Protein AF-A0A352GJ69-F1 (afdb_monomer_lite)

Secondary structure (DSSP, 8-state):
--SS-GGGGGSPPPHHHHHHHHHHHHHHTT---------S-SSPPPHHHHHHHHHHHHTT--SPPPTT--HHHHHHHHHHHHHHH-----

Structure (mmCIF, N/CA/C/O backbone):
data_AF-A0A352GJ69-F1
#
_entry.id   AF-A0A352GJ69-F1
#
loop_
_atom_site.group_PDB
_atom_site.id
_atom_site.type_symbol
_atom_site.label_atom_id
_atom_site.label_alt_id
_atom_site.label_comp_id
_atom_site.label_asym_id
_atom_site.label_entity_id
_atom_site.label_seq_id
_atom_site.pdbx_PDB_ins_code
_atom_site.Cartn_x
_atom_site.Cartn_y
_atom_site.Cartn_z
_atom_site.occupancy
_atom_site.B_iso_or_equiv
_atom_site.auth_seq_id
_atom_site.auth_comp_id
_atom_site.auth_asym_id
_atom_site.auth_atom_id
_atom_site.pdbx_PDB_model_num
ATOM 1 N N . MET A 1 1 ? 4.808 36.834 9.259 1.00 64.12 1 MET A N 1
ATOM 2 C CA . MET A 1 1 ? 4.345 35.665 8.481 1.00 64.12 1 MET A CA 1
ATOM 3 C C . MET A 1 1 ? 4.103 34.529 9.451 1.00 64.12 1 MET A C 1
ATOM 5 O O . MET A 1 1 ? 4.915 34.365 10.354 1.00 64.12 1 MET A O 1
ATOM 9 N N . ALA A 1 2 ? 3.003 33.793 9.311 1.00 82.75 2 ALA A N 1
ATOM 10 C CA . ALA A 1 2 ? 2.814 32.563 10.074 1.00 82.75 2 ALA A CA 1
ATOM 11 C C . ALA A 1 2 ? 3.846 31.506 9.630 1.00 82.75 2 ALA A C 1
ATOM 13 O O . ALA A 1 2 ? 4.284 31.518 8.482 1.00 82.75 2 ALA A O 1
ATOM 14 N N . PHE A 1 3 ? 4.241 30.609 10.539 1.00 94.25 3 PHE A N 1
ATOM 15 C CA . PHE A 1 3 ? 5.128 29.479 10.219 1.00 94.25 3 PHE A CA 1
ATOM 16 C C . PHE A 1 3 ? 4.481 28.507 9.216 1.00 94.25 3 PHE A C 1
ATOM 18 O O . PHE A 1 3 ? 5.167 27.903 8.396 1.00 94.25 3 PHE A O 1
ATOM 25 N N . LEU A 1 4 ? 3.152 28.373 9.271 1.00 96.06 4 LEU A N 1
ATOM 26 C CA . LEU A 1 4 ? 2.379 27.509 8.384 1.00 96.06 4 LEU A CA 1
ATOM 27 C C . LEU A 1 4 ? 1.939 28.255 7.121 1.00 96.06 4 LEU A C 1
ATOM 29 O O . LEU A 1 4 ? 1.606 29.436 7.170 1.00 96.06 4 LEU A O 1
ATOM 33 N N . ALA A 1 5 ? 1.893 27.534 6.001 1.00 95.25 5 ALA A N 1
ATOM 34 C CA . ALA A 1 5 ? 1.375 28.050 4.739 1.00 95.25 5 ALA A CA 1
ATOM 35 C C . ALA A 1 5 ? -0.161 28.141 4.753 1.00 95.25 5 ALA A C 1
ATOM 37 O O . ALA A 1 5 ? -0.829 27.173 5.118 1.00 95.25 5 ALA A O 1
ATOM 38 N N . ASP A 1 6 ? -0.717 29.241 4.239 1.00 94.75 6 ASP A N 1
ATOM 39 C CA . ASP A 1 6 ? -2.166 29.514 4.256 1.00 94.75 6 ASP A CA 1
ATOM 40 C C . ASP A 1 6 ? -3.007 28.427 3.568 1.00 94.75 6 ASP A C 1
ATOM 42 O O . ASP A 1 6 ? -4.106 28.105 4.016 1.00 94.75 6 ASP A O 1
ATOM 46 N N . ARG A 1 7 ? -2.472 27.780 2.521 1.00 94.75 7 ARG A N 1
ATOM 47 C CA . ARG A 1 7 ? -3.164 26.689 1.807 1.00 94.75 7 ARG A CA 1
ATOM 48 C C . ARG A 1 7 ? -3.519 25.501 2.706 1.00 94.75 7 ARG A C 1
ATOM 50 O O . ARG A 1 7 ? -4.446 24.762 2.391 1.00 94.75 7 ARG A O 1
ATOM 57 N N . LEU A 1 8 ? -2.794 25.311 3.812 1.00 94.62 8 LEU A N 1
ATOM 58 C CA . LEU A 1 8 ? -3.068 24.230 4.755 1.00 94.62 8 LEU A CA 1
ATOM 59 C C . LEU A 1 8 ? -4.412 24.437 5.468 1.00 94.62 8 LEU A C 1
ATOM 61 O O . LEU A 1 8 ? -5.085 23.458 5.772 1.00 94.62 8 LEU A O 1
ATOM 65 N N . ALA A 1 9 ? -4.849 25.688 5.656 1.00 92.38 9 ALA A N 1
ATOM 66 C CA . ALA A 1 9 ? -6.123 26.006 6.301 1.00 92.38 9 ALA A CA 1
ATOM 67 C C . ALA A 1 9 ? -7.350 25.544 5.491 1.00 92.38 9 ALA A C 1
ATOM 69 O O . ALA A 1 9 ? -8.429 25.374 6.054 1.00 92.38 9 ALA A O 1
ATOM 70 N N . ALA A 1 10 ? -7.198 25.314 4.182 1.00 94.50 10 ALA A N 1
ATOM 71 C CA . ALA A 1 10 ? -8.270 24.798 3.331 1.00 94.50 10 ALA A CA 1
ATOM 72 C C . ALA A 1 10 ? -8.474 23.274 3.469 1.00 94.50 10 ALA A C 1
ATOM 74 O O . ALA A 1 10 ? -9.526 22.759 3.082 1.00 94.50 10 ALA A O 1
ATOM 75 N N . ILE A 1 11 ? -7.492 22.543 4.011 1.00 93.75 11 ILE A N 1
ATOM 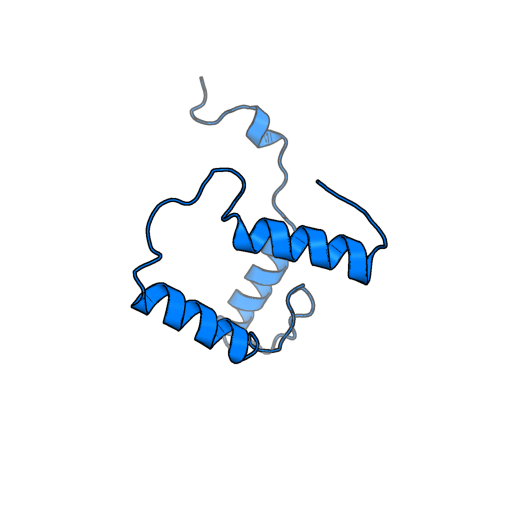76 C CA . ILE A 1 11 ? -7.550 21.084 4.154 1.00 93.75 11 ILE A CA 1
ATOM 77 C C . ILE A 1 11 ? -8.249 20.741 5.469 1.00 93.75 11 ILE A C 1
ATOM 79 O O . ILE A 1 11 ? -7.737 21.000 6.557 1.00 93.75 11 ILE A O 1
ATOM 83 N N . LYS A 1 12 ? -9.430 20.129 5.371 1.00 92.00 12 LYS A N 1
ATOM 84 C CA . LYS A 1 12 ? -10.173 19.669 6.548 1.00 92.00 12 LYS A CA 1
ATOM 85 C C . LYS A 1 12 ? -9.570 18.369 7.097 1.00 92.00 12 LYS A C 1
ATOM 87 O O . LYS A 1 12 ? -9.178 17.509 6.305 1.00 92.00 12 LYS A O 1
ATOM 92 N N . PRO A 1 13 ? -9.549 18.176 8.426 1.00 89.06 13 PRO A N 1
ATOM 93 C CA . PRO A 1 13 ? -9.209 16.888 9.023 1.00 89.06 13 PRO A CA 1
ATOM 94 C C . PRO A 1 13 ? -10.108 15.762 8.496 1.00 89.06 13 PRO A C 1
ATOM 96 O O . PRO A 1 13 ? -11.308 15.961 8.297 1.00 89.06 13 PRO A O 1
ATOM 99 N N . SER A 1 14 ? -9.532 14.575 8.289 1.00 89.94 14 SER A N 1
ATOM 100 C CA . SER A 1 14 ? -10.274 13.418 7.778 1.00 89.94 14 SER A CA 1
ATOM 101 C C . SER A 1 14 ? -11.242 12.872 8.837 1.00 89.94 14 SER A C 1
ATOM 103 O O . SER A 1 14 ? -10.790 12.442 9.905 1.00 89.94 14 SER A O 1
ATOM 105 N N . PRO A 1 15 ? -12.559 12.829 8.560 1.00 87.44 15 PRO A N 1
ATOM 106 C CA . PRO A 1 15 ? -13.529 12.261 9.491 1.00 87.44 15 PRO A CA 1
ATOM 107 C C . PRO A 1 15 ? -13.323 10.752 9.685 1.00 87.44 15 PRO A C 1
ATOM 109 O O . PRO A 1 15 ? -13.490 10.256 10.796 1.00 87.44 15 PRO A O 1
ATOM 112 N N . THR A 1 16 ? -12.896 10.028 8.644 1.00 88.06 16 THR A N 1
ATOM 113 C CA . THR A 1 16 ? -12.633 8.583 8.713 1.00 88.06 16 THR A CA 1
ATOM 114 C C . THR A 1 16 ? -11.497 8.270 9.684 1.00 88.06 16 THR A C 1
ATOM 116 O O . THR A 1 16 ? -11.639 7.395 10.532 1.00 88.06 16 THR A O 1
ATOM 119 N N . ILE A 1 17 ? -10.400 9.038 9.633 1.00 86.19 17 ILE A N 1
ATOM 120 C CA . ILE A 1 17 ? -9.272 8.864 10.564 1.00 86.19 17 ILE A CA 1
ATOM 121 C C . ILE A 1 17 ? -9.717 9.152 12.001 1.00 86.19 17 ILE A C 1
ATOM 123 O O . ILE A 1 17 ? -9.388 8.391 12.906 1.00 86.19 17 ILE A O 1
ATOM 127 N N . ALA A 1 18 ? -10.503 10.211 12.215 1.00 87.56 18 ALA A N 1
ATOM 128 C CA . ALA A 1 18 ? -10.980 10.575 13.548 1.00 87.56 18 ALA A CA 1
ATOM 129 C C . ALA A 1 18 ? -11.859 9.480 14.181 1.00 87.56 18 ALA A C 1
ATOM 131 O O . ALA A 1 18 ? -11.720 9.182 15.369 1.00 87.56 18 ALA A O 1
ATOM 132 N N . VAL A 1 19 ? -12.746 8.859 13.396 1.00 88.81 19 VAL A N 1
ATOM 133 C CA . VAL A 1 19 ? -13.603 7.759 13.867 1.00 88.81 19 VAL A CA 1
ATOM 134 C C . VAL A 1 19 ? -12.780 6.506 14.158 1.00 88.81 19 VAL A C 1
ATOM 136 O O . VAL A 1 19 ? -12.932 5.929 15.236 1.00 88.81 19 VAL A O 1
ATOM 139 N N . THR A 1 20 ? -11.883 6.112 13.249 1.00 88.69 20 THR A N 1
ATOM 140 C CA . THR A 1 20 ? -11.011 4.944 13.443 1.00 88.69 20 THR A CA 1
ATOM 141 C C . THR A 1 20 ? -10.117 5.112 14.670 1.00 88.69 20 THR A C 1
ATOM 143 O O . THR A 1 20 ? -10.032 4.199 15.489 1.00 88.69 20 THR A O 1
ATOM 146 N N . GLN A 1 21 ? -9.529 6.297 14.870 1.00 89.31 21 GLN A N 1
ATOM 147 C CA . GLN A 1 21 ? -8.711 6.580 16.050 1.00 89.31 21 GLN A CA 1
ATOM 148 C C . GLN A 1 21 ? -9.528 6.468 17.340 1.00 89.31 21 GLN A C 1
ATOM 150 O O . GLN A 1 21 ? -9.129 5.763 18.262 1.00 89.31 21 GLN A O 1
ATOM 155 N N . LYS A 1 22 ? -10.714 7.086 17.392 1.00 90.12 22 LYS A N 1
ATOM 156 C CA . LYS A 1 22 ? -11.582 7.017 18.574 1.00 90.12 22 LYS A CA 1
ATOM 157 C C . LYS A 1 22 ? -12.007 5.583 18.897 1.00 90.12 22 LYS A C 1
ATOM 159 O O . LYS A 1 22 ? -12.079 5.221 20.070 1.00 90.12 22 LYS A O 1
ATOM 164 N N . ALA A 1 23 ? -12.300 4.768 17.882 1.00 89.81 23 ALA A N 1
ATOM 165 C CA . ALA A 1 23 ? -12.626 3.358 18.078 1.00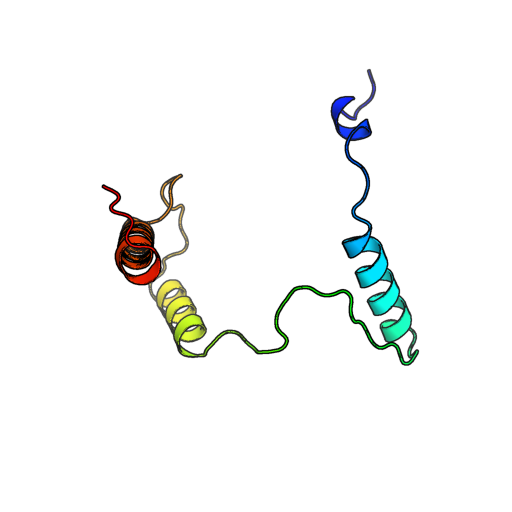 89.81 23 ALA A CA 1
ATOM 166 C C . ALA A 1 23 ? -11.438 2.586 18.677 1.00 89.81 23 ALA A C 1
ATOM 168 O O . ALA A 1 23 ? -11.626 1.830 19.629 1.00 89.81 23 ALA A O 1
ATOM 169 N N . ASN A 1 24 ? -10.223 2.825 18.177 1.00 89.62 24 ASN A N 1
ATOM 170 C CA . ASN A 1 24 ? -9.000 2.216 18.700 1.00 89.62 24 ASN A CA 1
ATOM 171 C C . ASN A 1 24 ? -8.705 2.653 20.143 1.00 89.62 24 ASN A C 1
ATOM 173 O O . ASN A 1 24 ? -8.393 1.806 20.977 1.00 89.62 24 ASN A O 1
ATOM 177 N N . ASP A 1 25 ? -8.887 3.935 20.470 1.00 93.38 25 ASP A N 1
ATOM 178 C CA . ASP A 1 25 ? -8.683 4.457 21.827 1.00 93.38 25 ASP A CA 1
ATOM 179 C C . ASP A 1 25 ? -9.660 3.827 22.831 1.00 93.38 25 ASP A C 1
ATOM 181 O O . ASP A 1 25 ? -9.277 3.452 23.938 1.00 93.38 25 ASP A O 1
ATOM 185 N N . LEU A 1 26 ? -10.933 3.678 22.448 1.00 93.44 26 LEU A N 1
ATOM 186 C CA . LEU A 1 26 ? -11.944 3.044 23.296 1.00 93.44 26 LEU A CA 1
ATOM 187 C C . LEU A 1 26 ? -11.653 1.548 23.496 1.00 93.44 26 LEU A C 1
ATOM 189 O O . LEU A 1 26 ? -11.787 1.063 24.620 1.00 93.44 26 LEU A O 1
ATOM 193 N N . LYS A 1 27 ? -11.199 0.839 22.451 1.00 91.81 27 LYS A N 1
ATOM 194 C CA . LYS A 1 27 ? -10.727 -0.553 22.568 1.00 91.81 27 LYS A CA 1
ATOM 195 C C . LYS A 1 27 ? -9.527 -0.668 23.507 1.00 91.81 27 LYS A C 1
ATOM 197 O O . LYS A 1 27 ? -9.515 -1.539 24.370 1.00 91.81 27 LYS A O 1
ATOM 202 N N . ALA A 1 28 ? -8.546 0.230 23.389 1.00 93.19 28 ALA A N 1
ATOM 203 C CA . ALA A 1 28 ? -7.364 0.257 24.255 1.00 93.19 28 ALA A CA 1
ATOM 204 C C . ALA A 1 28 ? -7.715 0.533 25.730 1.00 93.19 28 ALA A C 1
ATOM 206 O O . ALA A 1 28 ? -7.025 0.069 26.632 1.00 93.19 28 ALA A O 1
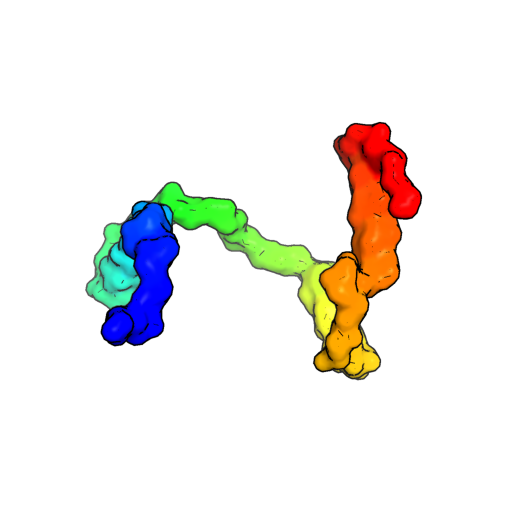ATOM 207 N N . GLN A 1 29 ? -8.822 1.236 25.982 1.00 96.31 29 GLN A N 1
ATOM 208 C CA . GLN A 1 29 ? -9.402 1.434 27.316 1.00 96.31 29 GLN A CA 1
ATOM 209 C C . GLN A 1 29 ? -10.220 0.226 27.817 1.00 96.31 29 GLN A C 1
ATOM 211 O O . GLN A 1 29 ? -10.876 0.324 28.853 1.00 96.31 29 GLN A O 1
ATOM 216 N N . GLY A 1 30 ? -10.223 -0.896 27.091 1.00 94.88 30 GLY A N 1
ATOM 217 C CA . GLY A 1 30 ? -10.936 -2.119 27.461 1.00 94.88 30 GLY A CA 1
ATOM 218 C C . GLY A 1 30 ? -12.435 -2.098 27.157 1.00 94.88 30 GLY A C 1
ATOM 219 O O . GLY A 1 30 ? -13.167 -2.939 27.674 1.00 94.88 30 GLY A O 1
ATOM 220 N N . LYS A 1 31 ? -12.920 -1.146 26.349 1.00 95.00 31 LYS A N 1
ATOM 221 C CA . LYS A 1 31 ? -14.327 -1.118 25.935 1.00 95.00 31 LYS A CA 1
ATOM 222 C C . LYS A 1 31 ? -14.549 -2.032 24.739 1.00 95.00 31 LYS A C 1
ATOM 224 O O . LYS A 1 31 ? -13.755 -2.039 23.800 1.00 95.00 31 LYS A O 1
ATOM 229 N N . ASP A 1 32 ? -15.674 -2.734 24.751 1.00 93.69 32 ASP A N 1
ATOM 230 C CA . ASP A 1 32 ? -16.112 -3.542 23.619 1.00 93.69 32 ASP A CA 1
ATOM 231 C C . ASP A 1 32 ? -16.674 -2.636 22.511 1.00 93.69 32 ASP A C 1
ATOM 233 O O . ASP A 1 32 ? -17.691 -1.962 22.688 1.00 93.69 32 ASP A O 1
ATOM 237 N N . VAL A 1 33 ? -15.953 -2.545 21.392 1.00 93.50 33 VAL A N 1
ATOM 238 C CA . VAL A 1 33 ? -16.269 -1.651 20.270 1.00 93.50 33 VAL A CA 1
ATOM 239 C C . VAL A 1 33 ? -16.125 -2.408 18.958 1.00 93.50 33 VAL A C 1
ATOM 241 O O . VAL A 1 33 ? -15.041 -2.880 18.612 1.00 93.50 33 VAL A O 1
ATOM 244 N N . ILE A 1 34 ? -17.191 -2.430 18.161 1.00 89.25 34 ILE A N 1
ATOM 245 C CA . ILE A 1 34 ? -17.171 -2.972 16.800 1.00 89.25 34 ILE A CA 1
ATOM 246 C C . ILE A 1 34 ? -16.821 -1.836 15.832 1.00 89.25 34 ILE A C 1
ATOM 248 O O . ILE A 1 34 ? -17.593 -0.900 15.632 1.00 89.25 34 ILE A O 1
ATOM 252 N N . GLY A 1 35 ? -15.620 -1.895 15.256 1.00 83.38 35 GLY A N 1
ATOM 253 C CA . GLY A 1 35 ? -15.124 -0.890 14.316 1.00 83.38 35 GLY A CA 1
ATOM 254 C C . GLY A 1 35 ? -15.501 -1.237 12.880 1.00 83.38 35 GLY A C 1
ATOM 255 O O . GLY A 1 35 ? -14.840 -2.069 12.276 1.00 83.38 35 GLY A O 1
ATOM 256 N N . LEU A 1 36 ? -16.522 -0.577 12.330 1.00 86.56 36 LEU A N 1
ATOM 257 C CA . LEU A 1 36 ? -16.979 -0.751 10.937 1.00 86.56 36 LEU A CA 1
ATOM 258 C C . LEU A 1 36 ? -16.497 0.375 10.000 1.00 86.56 36 LEU A C 1
ATOM 260 O O . LEU A 1 36 ? -17.088 0.615 8.953 1.00 86.56 36 LEU A O 1
ATOM 264 N N . GLY A 1 37 ? -15.476 1.127 10.422 1.00 81.56 37 GLY A N 1
ATOM 265 C CA . GLY A 1 37 ? -14.971 2.307 9.707 1.00 81.56 37 GLY A CA 1
ATOM 266 C C . GLY A 1 37 ? -13.661 2.092 8.946 1.00 81.56 37 GLY A C 1
ATOM 267 O O . GLY A 1 37 ? -13.240 2.987 8.216 1.00 81.56 37 GLY A O 1
ATOM 268 N N . ALA A 1 38 ? -13.001 0.944 9.125 1.00 80.12 38 ALA A N 1
ATOM 269 C CA . ALA A 1 38 ? -11.785 0.612 8.390 1.00 80.12 38 ALA A CA 1
ATOM 270 C C . ALA A 1 38 ? -12.135 0.179 6.958 1.00 80.12 38 ALA A C 1
ATOM 272 O O . ALA A 1 38 ? -13.102 -0.548 6.747 1.00 80.12 38 ALA A O 1
ATOM 273 N N . GLY A 1 39 ? -11.359 0.653 5.981 1.00 86.00 39 GLY A N 1
ATOM 274 C CA . GLY A 1 39 ? -11.527 0.313 4.563 1.00 86.00 39 GLY A CA 1
ATOM 275 C C . GLY A 1 39 ? -10.514 -0.710 4.044 1.00 86.00 39 GLY A C 1
ATOM 276 O O . GLY A 1 39 ? -10.464 -0.940 2.839 1.00 86.00 39 GLY A O 1
ATOM 277 N N . GLU A 1 40 ? -9.683 -1.273 4.923 1.00 87.75 40 GLU A N 1
ATOM 278 C CA . GLU A 1 40 ? -8.723 -2.323 4.579 1.00 87.75 40 GLU A CA 1
ATOM 279 C C . GLU A 1 40 ? -9.326 -3.717 4.832 1.00 87.75 40 GLU A C 1
ATOM 281 O O . GLU A 1 40 ? -10.125 -3.865 5.761 1.00 87.75 40 GLU A O 1
ATOM 286 N N . PRO A 1 41 ? -8.991 -4.728 4.010 1.00 91.50 41 PRO A N 1
ATOM 287 C CA . PRO A 1 41 ? -9.391 -6.110 4.263 1.00 91.50 41 PRO A CA 1
ATOM 288 C C . PRO A 1 41 ? -8.848 -6.636 5.598 1.00 91.50 41 PRO A C 1
ATOM 290 O O . PRO A 1 41 ? -7.793 -6.213 6.059 1.00 91.50 41 PRO A O 1
ATOM 293 N N . ASP A 1 42 ? -9.545 -7.607 6.180 1.00 90.75 42 ASP A N 1
ATOM 294 C CA . ASP A 1 42 ? -9.187 -8.290 7.429 1.00 90.75 42 ASP A CA 1
ATOM 295 C C . ASP A 1 42 ? -8.162 -9.423 7.252 1.00 90.75 42 ASP A C 1
ATOM 297 O O . ASP A 1 42 ? -7.592 -9.901 8.232 1.00 90.75 42 ASP A O 1
ATOM 301 N N . PHE A 1 43 ? -7.921 -9.862 6.016 1.00 95.25 43 PHE A N 1
ATOM 302 C CA . PHE A 1 43 ? -6.956 -10.915 5.709 1.00 95.25 43 PHE A CA 1
ATOM 303 C C . PHE A 1 43 ? -5.520 -10.392 5.634 1.00 95.25 43 PHE A C 1
ATOM 305 O O . PHE A 1 43 ? -5.257 -9.309 5.108 1.00 95.25 43 PHE A O 1
ATOM 312 N N . ASP A 1 44 ? -4.577 -11.235 6.054 1.00 96.69 44 ASP A N 1
ATOM 313 C CA . ASP A 1 44 ? -3.153 -10.979 5.872 1.00 96.69 44 ASP A CA 1
ATOM 314 C C . ASP A 1 44 ? -2.754 -10.920 4.388 1.00 96.69 44 ASP A C 1
ATOM 316 O O . ASP A 1 44 ? -3.394 -11.490 3.496 1.00 96.69 44 ASP A O 1
ATOM 320 N N . THR A 1 45 ? -1.621 -10.267 4.121 1.00 97.94 45 THR A N 1
ATOM 321 C CA . THR A 1 45 ? -1.012 -10.276 2.785 1.00 97.94 45 THR A CA 1
ATOM 322 C C . THR A 1 45 ? -0.681 -11.719 2.360 1.00 97.94 45 THR A C 1
ATOM 324 O O . THR A 1 45 ? -0.032 -12.437 3.122 1.00 97.94 45 THR A O 1
ATOM 327 N N . PRO A 1 46 ? -1.049 -12.162 1.139 1.00 98.31 46 PRO A N 1
ATOM 328 C CA . PRO A 1 46 ? -0.759 -13.515 0.665 1.00 98.31 46 PRO A CA 1
ATOM 329 C C . PRO A 1 46 ? 0.720 -13.920 0.775 1.00 98.31 46 PRO A C 1
ATOM 331 O O . PRO A 1 46 ? 1.614 -13.163 0.393 1.00 98.31 46 PRO A O 1
ATOM 334 N N . GLN A 1 47 ? 0.979 -15.164 1.201 1.00 98.56 47 GLN A N 1
ATOM 335 C CA . GLN A 1 47 ? 2.332 -15.657 1.509 1.00 98.56 47 GLN A CA 1
ATOM 336 C C . GLN A 1 47 ? 3.346 -15.438 0.378 1.00 98.56 47 GLN A C 1
ATOM 338 O O . GLN A 1 47 ? 4.482 -15.050 0.629 1.00 98.56 47 GLN A O 1
ATOM 343 N N . HIS A 1 48 ? 2.952 -15.659 -0.878 1.00 98.62 48 HIS A N 1
ATOM 344 C CA . HIS A 1 48 ? 3.863 -15.515 -2.016 1.00 98.62 48 HIS A CA 1
ATOM 345 C C . HIS A 1 48 ? 4.387 -14.077 -2.191 1.00 98.62 48 HIS A C 1
ATOM 347 O O . HIS A 1 48 ? 5.509 -13.896 -2.658 1.00 98.62 48 HIS A O 1
ATOM 353 N N . ILE A 1 49 ? 3.609 -13.068 -1.780 1.00 98.56 49 ILE A N 1
ATOM 354 C CA . ILE A 1 49 ? 4.009 -11.655 -1.811 1.00 98.56 49 ILE A CA 1
ATOM 355 C C . ILE A 1 49 ? 5.027 -11.386 -0.700 1.00 98.56 49 ILE A C 1
ATOM 357 O O . ILE A 1 49 ? 6.068 -10.780 -0.950 1.00 98.56 49 ILE A O 1
ATOM 361 N N . ILE A 1 50 ? 4.767 -11.899 0.507 1.00 98.62 50 ILE A N 1
ATOM 362 C CA . ILE A 1 50 ? 5.686 -11.799 1.650 1.00 98.62 50 ILE A CA 1
ATOM 363 C C . ILE A 1 50 ? 7.038 -12.441 1.311 1.00 98.62 50 ILE A C 1
ATOM 365 O O . ILE A 1 50 ? 8.088 -11.845 1.546 1.00 98.62 50 ILE A O 1
ATOM 369 N N . GLU A 1 51 ? 7.032 -13.634 0.714 1.00 98.69 51 GLU A N 1
ATOM 370 C CA . GLU A 1 51 ? 8.265 -14.319 0.315 1.00 98.69 51 GLU A CA 1
ATOM 371 C C . GLU A 1 51 ? 9.013 -13.591 -0.810 1.00 98.69 51 GLU A C 1
ATOM 373 O O . GLU A 1 51 ? 10.242 -13.569 -0.807 1.00 98.69 51 GLU A O 1
ATOM 378 N N . ALA A 1 52 ? 8.311 -12.954 -1.754 1.00 98.50 52 ALA A N 1
ATOM 379 C CA . ALA A 1 52 ? 8.954 -12.128 -2.777 1.00 98.50 52 ALA A CA 1
ATOM 380 C C . ALA A 1 52 ? 9.659 -10.907 -2.159 1.00 98.50 52 ALA A C 1
ATOM 382 O O . ALA A 1 52 ? 10.791 -10.600 -2.531 1.00 98.50 52 ALA A O 1
ATOM 383 N N . ALA A 1 53 ? 9.032 -10.262 -1.170 1.00 98.56 53 ALA A N 1
ATOM 384 C CA . ALA A 1 53 ? 9.630 -9.146 -0.442 1.00 98.56 53 ALA A CA 1
ATOM 385 C C . ALA A 1 53 ? 10.879 -9.575 0.348 1.00 98.56 53 ALA A C 1
ATOM 387 O O . ALA A 1 53 ? 11.906 -8.902 0.277 1.00 98.56 53 ALA A O 1
ATOM 388 N N . LYS A 1 54 ? 10.834 -10.722 1.041 1.00 98.62 54 LYS A N 1
ATOM 389 C CA . LYS A 1 54 ? 12.008 -11.288 1.733 1.00 98.62 54 LYS A CA 1
ATOM 390 C C . LYS A 1 54 ? 13.154 -11.571 0.766 1.00 98.62 54 LYS A C 1
ATOM 392 O O . LYS A 1 54 ? 14.269 -11.126 1.001 1.00 98.62 54 LYS A O 1
ATOM 397 N N . LYS A 1 55 ? 12.868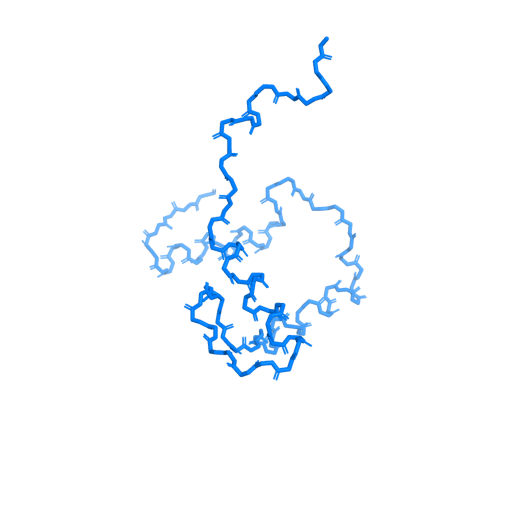 -12.215 -0.369 1.00 98.69 55 LYS A N 1
ATOM 398 C CA . LYS A 1 55 ? 13.876 -12.476 -1.408 1.00 98.69 55 LYS A CA 1
ATOM 399 C C . LYS A 1 55 ? 14.509 -11.192 -1.940 1.00 98.69 55 LYS A C 1
ATOM 401 O O . LYS A 1 55 ? 15.714 -11.162 -2.156 1.00 98.69 55 LYS A O 1
ATOM 406 N N . ALA A 1 56 ? 13.719 -10.139 -2.146 1.00 98.31 56 ALA A N 1
ATOM 407 C CA . ALA A 1 56 ? 14.238 -8.844 -2.576 1.00 98.31 56 ALA A CA 1
ATOM 408 C C . ALA A 1 56 ? 15.175 -8.224 -1.521 1.00 98.31 56 ALA A C 1
ATOM 410 O O . ALA A 1 56 ? 16.227 -7.686 -1.874 1.00 98.31 56 ALA A O 1
ATOM 411 N N . LEU A 1 57 ? 14.830 -8.347 -0.232 1.00 98.38 57 LEU A N 1
ATOM 412 C CA . LEU A 1 57 ? 15.693 -7.928 0.878 1.00 98.38 57 LEU A CA 1
ATOM 413 C C . LEU A 1 57 ? 17.001 -8.728 0.913 1.00 98.38 57 LEU A C 1
ATOM 415 O O . LEU A 1 57 ? 18.071 -8.120 0.959 1.00 98.38 57 LEU A O 1
ATOM 419 N N . ASP A 1 58 ? 16.928 -10.056 0.817 1.00 98.38 58 ASP A N 1
ATOM 420 C CA . ASP A 1 58 ? 18.098 -10.945 0.805 1.00 98.38 58 ASP A CA 1
ATOM 421 C C . ASP A 1 58 ? 19.007 -10.686 -0.410 1.00 98.38 58 ASP A C 1
ATOM 423 O O . ASP A 1 58 ? 20.230 -10.776 -0.317 1.00 98.38 58 ASP A O 1
ATOM 427 N N . ALA A 1 59 ? 18.419 -10.300 -1.547 1.00 98.06 59 ALA A N 1
ATOM 428 C CA . ALA A 1 59 ? 19.131 -9.904 -2.762 1.00 98.06 59 ALA A CA 1
ATOM 429 C C . ALA A 1 59 ? 19.684 -8.464 -2.718 1.00 98.06 59 ALA A C 1
ATOM 431 O O . ALA A 1 59 ? 20.291 -8.002 -3.684 1.00 98.06 59 ALA A O 1
ATOM 432 N N . GLY A 1 60 ? 19.478 -7.730 -1.620 1.00 98.00 60 GLY A N 1
ATOM 433 C CA . GLY A 1 60 ? 20.010 -6.382 -1.436 1.00 98.00 60 GLY A CA 1
ATOM 434 C C . GLY A 1 60 ? 19.276 -5.284 -2.212 1.00 98.00 60 GLY A C 1
ATOM 435 O O . GLY A 1 60 ? 19.823 -4.185 -2.352 1.00 98.00 60 GLY A O 1
ATOM 436 N N . MET A 1 61 ? 18.042 -5.521 -2.676 1.00 97.62 61 MET A N 1
ATOM 437 C CA . MET A 1 61 ? 17.205 -4.545 -3.399 1.00 97.62 61 MET A CA 1
ATOM 438 C C . MET A 1 61 ? 16.676 -3.439 -2.461 1.00 97.62 61 MET A C 1
ATOM 440 O O . MET A 1 61 ? 15.490 -3.345 -2.168 1.00 97.62 61 MET A O 1
ATOM 444 N N . THR A 1 62 ? 17.583 -2.602 -1.954 1.00 97.19 62 THR A N 1
ATOM 445 C CA . THR A 1 62 ? 17.350 -1.641 -0.851 1.00 97.19 62 THR A C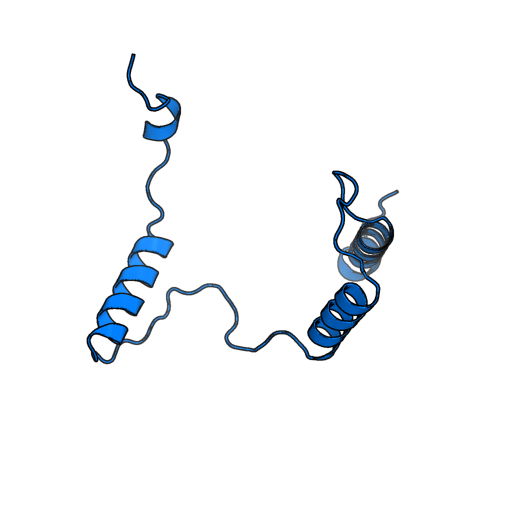A 1
ATOM 446 C C . THR A 1 62 ? 17.707 -0.198 -1.215 1.00 97.19 62 THR A C 1
ATOM 448 O O . THR A 1 62 ? 17.730 0.691 -0.362 1.00 97.19 62 THR A O 1
ATOM 451 N N . ARG A 1 63 ? 18.059 0.042 -2.480 1.00 96.69 63 ARG A N 1
ATOM 452 C CA . ARG A 1 63 ? 18.490 1.349 -2.990 1.00 96.69 63 ARG A CA 1
ATOM 453 C C . ARG A 1 63 ? 17.357 2.030 -3.747 1.00 96.69 63 ARG A C 1
ATOM 455 O O . ARG A 1 63 ? 16.306 1.440 -3.977 1.00 96.69 63 ARG A O 1
ATOM 462 N N . TYR A 1 64 ? 17.592 3.285 -4.119 1.00 97.62 64 TYR A N 1
ATOM 463 C CA . TYR A 1 64 ? 16.636 4.055 -4.901 1.00 97.62 64 TYR A CA 1
ATOM 464 C C . TYR A 1 64 ? 16.245 3.331 -6.187 1.00 97.62 64 TYR A C 1
ATOM 466 O O . TYR A 1 64 ? 17.091 2.805 -6.910 1.00 97.62 64 TYR A O 1
ATOM 474 N N . THR A 1 65 ? 14.951 3.358 -6.466 1.00 97.06 65 THR A N 1
ATOM 475 C CA . THR A 1 65 ? 14.373 2.979 -7.748 1.00 97.06 65 THR A CA 1
ATOM 476 C C . THR A 1 65 ? 14.289 4.214 -8.648 1.00 97.06 65 THR A C 1
ATOM 478 O O . THR A 1 65 ? 14.514 5.345 -8.205 1.00 97.06 65 THR A O 1
ATOM 481 N N . ALA A 1 66 ? 13.963 4.024 -9.927 1.00 95.81 66 ALA A N 1
ATOM 482 C CA . ALA A 1 66 ? 13.619 5.154 -10.781 1.00 95.81 66 ALA A CA 1
ATOM 483 C C . ALA A 1 66 ? 12.340 5.844 -10.270 1.00 95.81 66 ALA A C 1
ATOM 485 O O . ALA A 1 66 ? 11.494 5.215 -9.632 1.00 95.81 66 ALA A O 1
ATOM 486 N N . VAL A 1 67 ? 12.177 7.131 -10.596 1.00 96.19 67 VAL A N 1
ATOM 487 C CA . VAL A 1 67 ? 11.029 7.957 -10.162 1.00 96.19 67 VAL A CA 1
ATOM 488 C C . VAL A 1 67 ? 9.688 7.307 -10.510 1.00 96.19 67 VAL A C 1
ATOM 490 O O . VAL A 1 67 ? 8.750 7.364 -9.721 1.00 96.19 67 VAL A O 1
ATOM 493 N N . ASN A 1 68 ? 9.615 6.643 -11.663 1.00 94.50 68 ASN A N 1
ATOM 494 C CA . ASN A 1 68 ? 8.392 6.009 -12.147 1.00 94.50 68 ASN A CA 1
ATOM 495 C C . ASN A 1 68 ? 8.235 4.542 -11.687 1.00 94.50 68 ASN A C 1
ATOM 497 O O . ASN A 1 68 ? 7.292 3.878 -12.113 1.00 94.50 68 ASN A O 1
ATOM 501 N N . GLY A 1 69 ? 9.129 4.028 -10.834 1.00 95.88 69 GLY A N 1
ATOM 502 C CA . GLY A 1 69 ? 9.157 2.631 -10.386 1.00 95.88 69 GLY A CA 1
ATOM 503 C C . GLY A 1 69 ? 10.210 1.774 -11.096 1.00 95.88 69 GLY A C 1
ATOM 504 O O . GLY A 1 69 ? 10.938 2.250 -11.963 1.00 95.88 69 GLY A O 1
ATOM 505 N N . ILE A 1 70 ? 10.324 0.506 -10.688 1.00 97.00 70 ILE A N 1
ATOM 506 C CA . ILE A 1 70 ? 11.206 -0.472 -11.349 1.00 97.00 70 ILE A CA 1
ATOM 507 C C . ILE A 1 70 ? 10.570 -0.962 -12.664 1.00 97.00 70 ILE A C 1
ATOM 509 O O . ILE A 1 70 ? 9.344 -1.130 -12.687 1.00 97.00 70 ILE A O 1
ATOM 513 N N . PRO A 1 71 ? 11.355 -1.210 -13.729 1.00 96.06 71 PRO A N 1
ATOM 514 C CA . PRO A 1 71 ? 10.822 -1.649 -15.023 1.00 96.06 71 PRO A CA 1
ATOM 515 C C . PRO A 1 71 ? 9.928 -2.890 -14.920 1.00 96.06 71 PRO A C 1
ATOM 517 O O . PRO A 1 71 ? 8.838 -2.924 -15.479 1.00 96.06 71 PRO A O 1
ATOM 520 N N . GLU A 1 72 ? 10.316 -3.865 -14.098 1.00 96.81 72 GLU A N 1
ATOM 521 C CA . GLU A 1 72 ? 9.599 -5.132 -13.942 1.00 96.81 72 GLU A CA 1
ATOM 522 C C . GLU A 1 72 ? 8.184 -4.939 -13.373 1.00 96.81 72 GLU A C 1
ATOM 524 O O . GLU A 1 72 ? 7.253 -5.663 -13.728 1.00 96.81 72 GLU A O 1
ATOM 529 N N . LEU A 1 73 ? 8.000 -3.945 -12.495 1.00 97.62 73 LEU A N 1
ATOM 530 C CA . LEU A 1 73 ? 6.688 -3.604 -11.946 1.00 97.62 73 LEU A CA 1
ATOM 531 C C . LEU A 1 73 ? 5.841 -2.847 -12.973 1.00 97.62 73 LEU A C 1
ATOM 533 O O . LEU A 1 73 ? 4.636 -3.081 -13.052 1.00 97.62 73 LEU A O 1
ATOM 537 N N . GLN A 1 74 ? 6.455 -1.960 -13.759 1.00 97.19 74 GLN A N 1
ATOM 538 C CA . GLN A 1 74 ? 5.762 -1.238 -14.826 1.00 97.19 74 GLN A CA 1
ATOM 539 C C . GLN A 1 74 ? 5.227 -2.209 -15.880 1.00 97.19 74 GLN A C 1
ATOM 541 O O . GLN A 1 74 ? 4.031 -2.183 -16.172 1.00 97.19 74 GLN A O 1
ATOM 546 N N . ASP A 1 75 ? 6.062 -3.133 -16.353 1.00 97.56 75 ASP A N 1
ATOM 547 C CA . ASP A 1 75 ? 5.677 -4.162 -17.321 1.00 97.56 75 ASP A CA 1
ATOM 548 C C . ASP A 1 75 ? 4.540 -5.044 -16.784 1.00 97.56 75 ASP A C 1
ATOM 550 O O . ASP A 1 75 ? 3.562 -5.321 -17.485 1.00 97.56 75 ASP A O 1
ATOM 554 N N . ALA A 1 76 ? 4.612 -5.438 -15.507 1.00 97.88 76 ALA A N 1
ATOM 555 C CA . ALA A 1 76 ? 3.558 -6.213 -14.858 1.00 97.88 76 ALA A CA 1
ATOM 556 C C . ALA A 1 76 ? 2.228 -5.442 -14.771 1.00 97.88 76 ALA A C 1
ATOM 558 O O . ALA A 1 76 ? 1.158 -6.032 -14.954 1.00 97.88 76 ALA A O 1
ATOM 559 N N . ILE A 1 77 ? 2.275 -4.130 -14.519 1.00 97.88 77 ILE A N 1
ATOM 560 C CA . ILE A 1 77 ? 1.094 -3.258 -14.490 1.00 97.88 77 ILE A CA 1
ATOM 561 C C . ILE A 1 77 ? 0.503 -3.091 -15.896 1.00 97.88 77 ILE A C 1
ATOM 563 O O . ILE A 1 77 ? -0.711 -3.226 -16.050 1.00 97.88 77 ILE A O 1
ATOM 567 N N . ILE A 1 78 ? 1.328 -2.870 -16.925 1.00 97.88 78 ILE A N 1
ATOM 568 C CA . ILE A 1 78 ? 0.882 -2.787 -18.328 1.00 97.88 78 ILE A CA 1
ATOM 569 C C . ILE A 1 78 ? 0.190 -4.093 -18.734 1.00 97.88 78 ILE A C 1
ATOM 571 O O . ILE A 1 78 ? -0.944 -4.084 -19.220 1.00 97.88 78 ILE A O 1
ATOM 575 N N . ALA A 1 79 ? 0.820 -5.236 -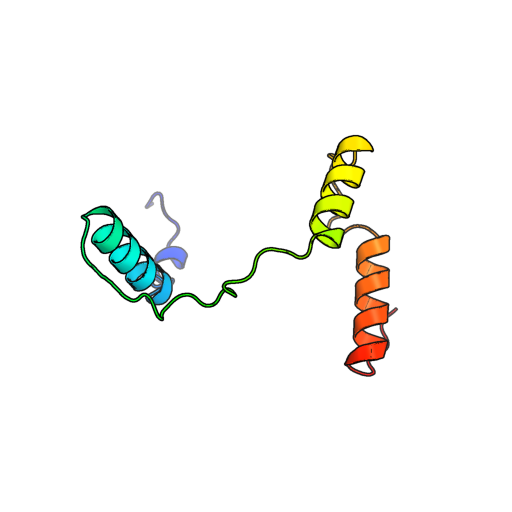18.449 1.00 98.25 79 ALA A N 1
ATOM 576 C CA . ALA A 1 79 ? 0.245 -6.549 -18.718 1.00 98.25 79 ALA A CA 1
ATOM 577 C C . ALA A 1 79 ? -1.074 -6.774 -17.957 1.00 98.25 79 ALA A C 1
ATOM 579 O O . ALA A 1 79 ? -2.022 -7.337 -18.511 1.00 98.25 79 ALA A O 1
ATOM 580 N N . LYS A 1 80 ? -1.166 -6.311 -16.701 1.00 98.50 80 LYS A N 1
ATOM 581 C CA . LYS A 1 80 ? -2.404 -6.349 -15.910 1.00 98.50 80 LYS A CA 1
ATOM 582 C C . LYS A 1 80 ? -3.508 -5.516 -16.565 1.00 98.50 80 LYS A C 1
ATOM 584 O O . LYS A 1 80 ? -4.627 -6.008 -16.675 1.00 98.50 80 LYS A O 1
ATOM 589 N N . PHE A 1 81 ? -3.220 -4.292 -17.004 1.00 98.44 81 PHE A N 1
ATOM 590 C CA . PHE A 1 81 ? -4.207 -3.430 -17.661 1.00 98.44 81 PHE A CA 1
ATOM 591 C C . PHE A 1 81 ? -4.710 -4.019 -18.977 1.00 98.44 81 PHE A C 1
ATOM 593 O O . PHE A 1 81 ? -5.916 -4.006 -19.226 1.00 98.44 81 PHE A O 1
ATOM 600 N N . LYS A 1 82 ? -3.828 -4.626 -19.770 1.00 98.25 82 LYS A N 1
ATOM 601 C CA . LYS A 1 82 ? -4.234 -5.342 -20.980 1.00 98.25 82 LYS A CA 1
ATOM 602 C C . LYS A 1 82 ? -5.146 -6.527 -20.663 1.00 98.25 82 LYS A C 1
ATOM 604 O O . LYS A 1 82 ? -6.198 -6.669 -21.277 1.00 98.25 82 LYS A O 1
ATOM 609 N N . ARG A 1 83 ? -4.767 -7.361 -19.689 1.00 98.38 83 ARG A N 1
ATOM 610 C CA . ARG A 1 83 ? -5.512 -8.575 -19.317 1.00 98.38 83 ARG A CA 1
ATOM 611 C C . ARG A 1 83 ? -6.865 -8.276 -18.665 1.00 98.38 83 ARG A C 1
ATOM 613 O O . ARG A 1 83 ? -7.852 -8.907 -19.020 1.00 98.38 83 ARG A O 1
ATOM 620 N N . ASP A 1 84 ? -6.898 -7.353 -17.707 1.00 98.31 84 ASP A N 1
ATOM 621 C CA . ASP A 1 84 ? -8.062 -7.136 -16.838 1.00 98.31 84 ASP A CA 1
ATOM 622 C C . ASP A 1 84 ? -8.969 -6.003 -17.345 1.00 98.31 84 ASP A C 1
ATOM 624 O O . ASP A 1 84 ? -10.143 -5.944 -16.988 1.00 98.31 84 ASP A O 1
ATOM 628 N N . SER A 1 85 ? -8.424 -5.071 -18.132 1.00 97.81 85 SER A N 1
ATOM 629 C CA . SER A 1 85 ? -9.132 -3.864 -18.579 1.00 97.81 85 SER A CA 1
ATOM 630 C C . SER A 1 85 ? -9.123 -3.666 -20.097 1.00 97.81 85 SER A C 1
ATOM 632 O O . SER A 1 85 ? -9.777 -2.743 -20.572 1.00 97.81 85 SER A O 1
ATOM 634 N N . GLY A 1 86 ? -8.420 -4.510 -20.864 1.00 97.44 86 GLY A N 1
ATOM 635 C CA . GLY A 1 86 ? -8.337 -4.395 -22.324 1.00 97.44 86 GLY A CA 1
ATOM 636 C C . GLY A 1 86 ? -7.601 -3.141 -22.804 1.00 97.44 86 GLY A C 1
ATOM 637 O O . GLY A 1 86 ? -7.847 -2.687 -23.917 1.00 97.44 86 GLY A O 1
ATOM 638 N N . LEU A 1 87 ? -6.749 -2.553 -21.958 1.00 97.94 87 LEU A N 1
ATOM 639 C CA . LEU A 1 87 ? -6.025 -1.320 -22.265 1.00 97.94 87 LEU A CA 1
ATOM 640 C C . LEU A 1 87 ? -4.585 -1.627 -22.676 1.00 97.94 87 LEU A C 1
ATOM 642 O O . LEU A 1 87 ? -3.851 -2.284 -21.936 1.00 97.94 87 LEU A O 1
ATOM 646 N N . ASP A 1 88 ? -4.176 -1.108 -23.831 1.00 96.12 88 ASP A N 1
ATOM 647 C CA . ASP A 1 88 ? -2.806 -1.206 -24.327 1.00 96.12 88 ASP A CA 1
ATOM 648 C C . ASP A 1 88 ? -2.015 0.061 -23.965 1.00 96.12 88 ASP A C 1
ATOM 650 O O . ASP A 1 88 ? -2.379 1.174 -24.348 1.00 96.12 88 ASP A O 1
ATOM 654 N N . TYR A 1 89 ? -0.918 -0.130 -23.234 1.00 91.31 89 TYR A N 1
ATOM 655 C CA . TYR A 1 89 ? 0.047 0.905 -22.864 1.00 91.31 89 TYR A CA 1
ATOM 656 C C . TYR A 1 89 ? 1.438 0.502 -23.364 1.00 91.31 89 TYR A C 1
ATOM 658 O O . TYR A 1 89 ? 1.727 -0.692 -23.479 1.00 91.31 89 TYR A O 1
ATOM 666 N N . ALA A 1 90 ? 2.258 1.503 -23.691 1.00 77.25 90 ALA A N 1
ATOM 667 C CA . ALA A 1 90 ? 3.621 1.359 -24.200 1.00 77.25 90 ALA A CA 1
ATOM 668 C C . ALA A 1 90 ? 4.641 1.889 -23.192 1.00 77.25 90 ALA A C 1
ATOM 670 O O . ALA A 1 90 ? 4.291 2.853 -22.469 1.00 77.25 90 ALA A O 1
#

pLDDT: mean 93.72, std 5.76, range [64.12, 98.69]

Sequence (90 aa):
MAFLADRLAAIKPSPTIAVTQKANDLKAQGKDVIGLGAGEPDFDTPQHIIEAAKKALDAGMTRYTAVNGIPELQDAIIAKFKRDSGLDYA

Foldseek 3Di:
DDPDDPVVVVDDDDPLVVLVVVQVVCVVVVDDHDDPSDPDDPDDDDPVVVVVVVVCVVVVVPDDAPPVGHPVVVVVVQVCCCVPPVDHDD

Radius of gyration: 20.85 Å; chains: 1; bounding box: 37×51×52 Å